Protein AF-A0A945YWT0-F1 (afdb_monomer)

pLDDT: mean 94.62, std 6.35, range [66.69, 98.44]

Sequence (93 aa):
MLHIFVDADACPVKPEVYRVASRYHLDVTLVANSWMRVPNEPWIVLEVVEGGFDVADDWIVEHVQPYDIVVTADILLASRCLKGGARVIGTTG

Foldseek 3Di:
DAAEEEQAADQPCLVVVVVVCVVVVHAYEYEYCDDDDDDPDPSYHYHHDHDDPCPSLVVCLVPDAAAYEYEDPDPVSCVSNVVRNYHYDYSVD

Secondary structure (DSSP, 8-state):
---EEEE-SS-TTHHHHHHHHHHHT--EEEEESS-------TTEEEEE--SSTTHHHHHHHHH--TT-EEE-S-HHHHHHHHHTT-EEE-TT-

Radius of gyration: 12.01 Å; Cα contacts (8 Å, |Δi|>4): 165; chains: 1; bounding box: 29×27×31 Å

Solvent-accessible surface area (backbone atoms only — not comparable to full-atom values): 5385 Å² total; per-residue (Å²): 129,72,40,36,39,29,53,45,80,80,50,87,47,58,70,59,51,54,59,51,28,61,74,70,74,37,43,36,39,35,30,14,71,56,87,74,94,72,75,98,45,98,52,49,44,78,47,66,43,86,79,65,88,65,45,41,50,52,52,50,56,74,69,58,45,66,66,17,39,36,39,42,82,51,67,68,53,42,55,52,33,46,75,55,45,26,43,69,42,44,85,86,108

Mean predicted aligned error: 2.79 Å

Nearest PDB structures (foldseek):
  4ffm-assembly1_A  TM=6.055E-01  e=2.343E-01  Methanosarcina barkeri str. Fusaro
  4jtk-assembly1_B  TM=2.784E-01  e=3.047E-01  Neisseria meningitidis MC58
  4jte-assembly1_B  TM=2.925E-01  e=4.520E-01  Neisseria meningitidis MC58
  4jti-assembly1_D  TM=3.010E-01  e=8.721E-01  Neisseria meningitidis MC58
  3fyo-assembly1_B  TM=2.598E-01  e=4.233E-01  Neisseria meningitidis serogroup B

Structure (mmCIF, N/CA/C/O backbone):
data_AF-A0A945YWT0-F1
#
_entry.id   AF-A0A945YWT0-F1
#
loop_
_atom_site.group_PDB
_atom_site.id
_atom_site.type_symbol
_atom_site.label_atom_id
_atom_site.label_alt_id
_atom_site.label_comp_id
_atom_site.label_asym_id
_atom_site.label_entity_id
_atom_site.label_seq_id
_atom_site.pdbx_PDB_ins_code
_atom_site.Cartn_x
_atom_site.Cartn_y
_atom_site.Cartn_z
_atom_site.occupancy
_atom_site.B_iso_or_equiv
_atom_site.auth_seq_id
_atom_site.auth_comp_id
_atom_site.auth_asym_id
_atom_site.auth_atom_id
_atom_site.pdbx_PDB_model_num
ATOM 1 N N . MET A 1 1 ? -9.819 -10.213 5.417 1.00 75.81 1 MET A N 1
ATOM 2 C CA . MET A 1 1 ? -8.56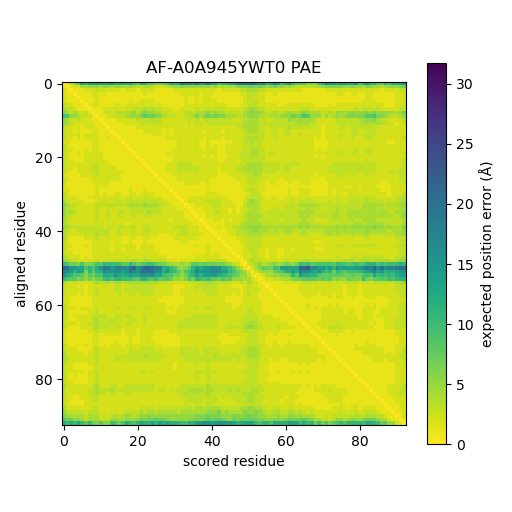1 -10.373 6.180 1.00 75.81 1 MET A CA 1
ATOM 3 C C . MET A 1 1 ? -7.902 -9.010 6.166 1.00 75.81 1 MET A C 1
ATOM 5 O O . MET A 1 1 ? -8.040 -8.363 5.146 1.00 75.81 1 MET A O 1
ATOM 9 N N . LEU A 1 2 ? -7.318 -8.544 7.269 1.00 93.44 2 LEU A N 1
ATOM 10 C CA . LEU A 1 2 ? -6.762 -7.189 7.341 1.00 93.44 2 LEU A CA 1
ATOM 11 C C . LEU A 1 2 ? -5.504 -7.087 6.464 1.00 93.44 2 LEU A C 1
ATOM 13 O O . LEU A 1 2 ? -4.558 -7.831 6.712 1.00 93.44 2 LEU A O 1
ATOM 17 N N . HIS A 1 3 ? -5.501 -6.179 5.488 1.00 97.75 3 HIS A N 1
ATOM 18 C CA . HIS A 1 3 ? -4.389 -5.954 4.556 1.00 97.75 3 HIS A CA 1
ATOM 19 C C . HIS A 1 3 ? -3.884 -4.509 4.613 1.00 97.75 3 HIS A C 1
ATOM 21 O O . HIS A 1 3 ? -4.649 -3.594 4.937 1.00 97.75 3 HIS A O 1
ATOM 27 N N . ILE A 1 4 ? -2.602 -4.286 4.302 1.00 98.25 4 ILE A N 1
ATOM 28 C CA . ILE A 1 4 ? -2.029 -2.937 4.195 1.00 98.25 4 ILE A CA 1
ATOM 29 C C . ILE A 1 4 ? -1.726 -2.611 2.731 1.00 98.25 4 ILE A C 1
ATOM 31 O O . ILE A 1 4 ? -0.904 -3.265 2.094 1.00 98.25 4 ILE A O 1
ATOM 35 N N . PHE A 1 5 ? -2.332 -1.545 2.223 1.00 98.31 5 PHE A N 1
ATOM 36 C CA . PHE A 1 5 ? -2.010 -0.952 0.931 1.00 98.31 5 PHE A CA 1
ATOM 37 C C . PHE A 1 5 ? -1.163 0.304 1.127 1.00 98.31 5 PHE A C 1
ATOM 39 O O . PHE A 1 5 ? -1.441 1.123 2.004 1.00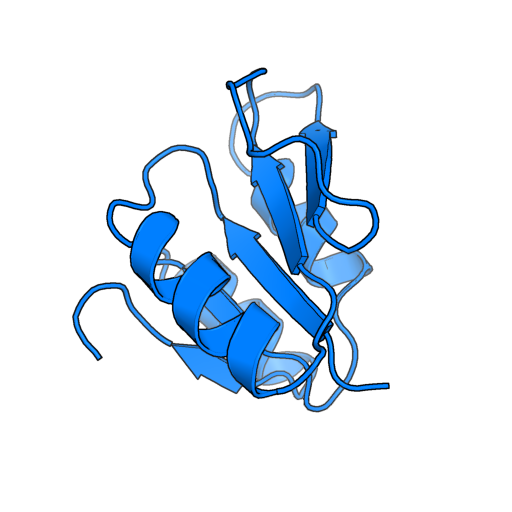 98.31 5 PHE A O 1
ATOM 46 N N . VAL A 1 6 ? -0.128 0.469 0.310 1.00 98.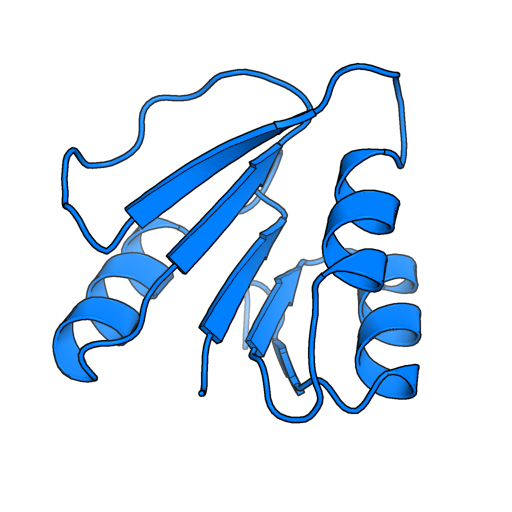00 6 VAL A N 1
ATOM 47 C CA . VAL A 1 6 ? 0.743 1.648 0.330 1.00 98.00 6 VAL A CA 1
ATOM 48 C C . VAL A 1 6 ? 0.754 2.276 -1.052 1.00 98.00 6 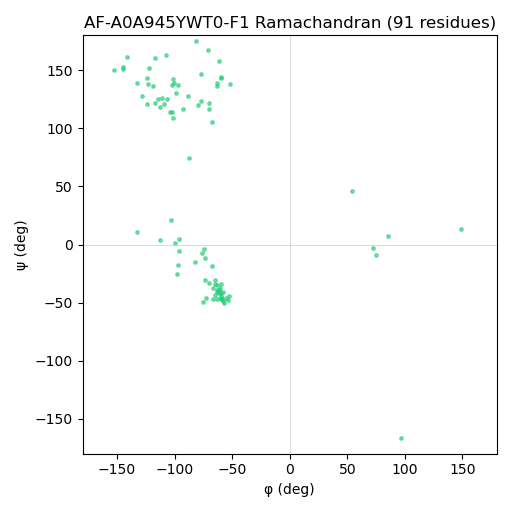VAL A C 1
ATOM 50 O O . VAL A 1 6 ? 1.200 1.639 -2.002 1.00 98.00 6 VAL A O 1
ATOM 53 N N . ASP A 1 7 ? 0.340 3.535 -1.139 1.00 96.31 7 ASP A N 1
ATOM 54 C CA . ASP A 1 7 ? 0.653 4.396 -2.281 1.00 96.31 7 ASP A CA 1
ATOM 55 C C . ASP A 1 7 ? 2.167 4.678 -2.261 1.00 96.31 7 ASP A C 1
ATOM 57 O O . ASP A 1 7 ? 2.690 5.351 -1.368 1.00 96.31 7 ASP A O 1
ATOM 61 N N . ALA A 1 8 ? 2.915 4.037 -3.160 1.00 94.69 8 ALA A N 1
ATOM 62 C CA . ALA A 1 8 ? 4.348 3.837 -2.988 1.00 94.69 8 ALA A CA 1
ATOM 63 C C . ALA A 1 8 ? 5.231 4.863 -3.711 1.00 94.69 8 ALA A C 1
ATOM 65 O O . ALA A 1 8 ? 6.399 5.001 -3.312 1.00 94.69 8 ALA A O 1
ATOM 66 N N . ASP A 1 9 ? 4.699 5.607 -4.688 1.00 87.69 9 ASP A N 1
ATOM 67 C CA . ASP A 1 9 ? 5.466 6.496 -5.579 1.00 87.69 9 ASP A CA 1
ATOM 68 C C . ASP A 1 9 ? 6.226 7.596 -4.824 1.00 87.69 9 ASP A C 1
ATOM 70 O O . ASP A 1 9 ? 7.360 7.928 -5.176 1.00 87.69 9 ASP A O 1
ATOM 74 N N . ALA A 1 10 ? 5.666 8.099 -3.720 1.00 84.25 10 ALA A N 1
ATOM 75 C CA . ALA A 1 10 ? 6.311 9.116 -2.885 1.00 84.25 10 ALA A CA 1
ATOM 76 C C . ALA A 1 10 ? 6.276 8.818 -1.376 1.00 84.25 10 ALA A C 1
ATOM 78 O O . ALA A 1 10 ? 6.638 9.677 -0.573 1.00 84.25 10 ALA A O 1
ATOM 79 N N . CYS A 1 11 ? 5.881 7.612 -0.954 1.00 94.44 11 CYS A N 1
ATOM 80 C CA . CYS A 1 11 ? 5.754 7.301 0.472 1.00 94.44 11 CYS A CA 1
ATOM 81 C C . CYS A 1 11 ? 7.128 7.208 1.175 1.00 94.44 11 CYS A C 1
ATOM 83 O O . CYS A 1 11 ? 7.916 6.308 0.854 1.00 94.44 11 CYS A O 1
ATOM 85 N N . PRO A 1 12 ? 7.433 8.083 2.158 1.00 95.19 12 PRO A N 1
ATOM 86 C CA . PRO A 1 12 ? 8.706 8.079 2.874 1.00 95.19 12 PRO A CA 1
ATOM 87 C C . PRO A 1 12 ? 8.750 7.047 4.011 1.00 95.19 12 PRO A C 1
ATOM 89 O O . PRO A 1 12 ? 9.832 6.728 4.489 1.00 95.19 12 PRO A O 1
ATOM 92 N N . VAL A 1 13 ? 7.596 6.505 4.419 1.00 96.75 13 VAL A N 1
ATOM 93 C CA . VAL A 1 13 ? 7.450 5.638 5.603 1.00 96.75 13 VAL A CA 1
ATOM 94 C C . VAL A 1 13 ? 7.312 4.144 5.275 1.00 96.75 13 VAL A C 1
ATOM 96 O O . VAL A 1 13 ? 6.815 3.354 6.077 1.00 96.75 13 VAL A O 1
ATOM 99 N N . LYS A 1 14 ? 7.749 3.718 4.081 1.00 96.19 14 LYS A N 1
ATOM 100 C CA . LYS A 1 14 ? 7.758 2.295 3.684 1.00 96.19 14 LYS A CA 1
ATOM 101 C C . LYS A 1 14 ? 8.484 1.393 4.711 1.00 96.19 14 LYS A C 1
ATOM 103 O O . LYS A 1 14 ? 7.931 0.350 5.061 1.00 96.19 14 LYS A O 1
ATOM 108 N N . PRO A 1 15 ? 9.666 1.764 5.256 1.00 96.56 15 PRO A N 1
ATOM 109 C CA . PRO A 1 15 ? 10.346 0.957 6.276 1.00 96.56 15 PRO A CA 1
ATOM 110 C C . PRO A 1 15 ? 9.529 0.764 7.562 1.00 96.56 15 PRO A C 1
ATOM 112 O O . PRO A 1 15 ? 9.546 -0.313 8.164 1.00 96.56 15 PRO A O 1
ATOM 115 N N . GLU A 1 16 ? 8.804 1.794 7.992 1.00 97.06 16 GLU A N 1
ATOM 116 C CA . GLU A 1 16 ? 7.912 1.750 9.144 1.00 97.06 16 GLU A CA 1
ATOM 117 C C . GLU A 1 16 ? 6.749 0.795 8.897 1.00 97.06 16 GLU A C 1
ATOM 119 O O . GLU A 1 16 ? 6.448 -0.011 9.782 1.00 97.06 16 GLU A O 1
ATOM 124 N N . VAL A 1 17 ? 6.155 0.835 7.697 1.00 97.19 17 VAL A N 1
ATOM 125 C CA . VAL A 1 17 ? 5.098 -0.101 7.290 1.00 97.19 17 VAL A CA 1
ATOM 126 C C . VAL A 1 17 ? 5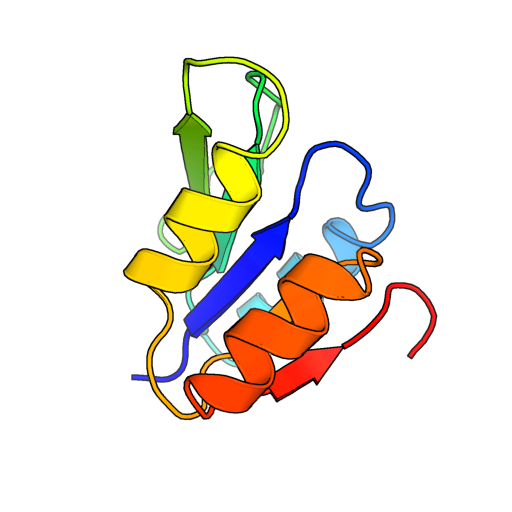.592 -1.537 7.406 1.00 97.19 17 VAL A C 1
ATOM 128 O O . VAL A 1 17 ? 4.953 -2.332 8.089 1.00 97.19 17 VAL A O 1
ATOM 131 N N . TYR A 1 18 ? 6.761 -1.866 6.848 1.00 97.69 18 TYR A N 1
ATOM 132 C CA . TYR A 1 18 ? 7.313 -3.226 6.923 1.00 97.69 18 TYR A CA 1
ATOM 133 C C . TYR A 1 18 ? 7.529 -3.685 8.367 1.00 97.69 18 TYR A C 1
ATOM 135 O O . TYR A 1 18 ? 7.163 -4.800 8.737 1.00 97.69 18 TYR A O 1
ATOM 143 N N . ARG A 1 19 ? 8.095 -2.817 9.213 1.00 97.62 19 ARG A N 1
ATOM 144 C CA . ARG A 1 19 ? 8.361 -3.135 10.622 1.00 97.62 19 ARG A CA 1
ATOM 145 C C . ARG A 1 19 ? 7.075 -3.399 11.405 1.00 97.62 19 ARG A C 1
ATOM 147 O O . ARG A 1 19 ? 7.062 -4.263 12.282 1.00 97.62 19 ARG A O 1
ATOM 154 N N . VAL A 1 20 ? 6.017 -2.637 11.135 1.00 96.75 20 VAL A N 1
ATOM 1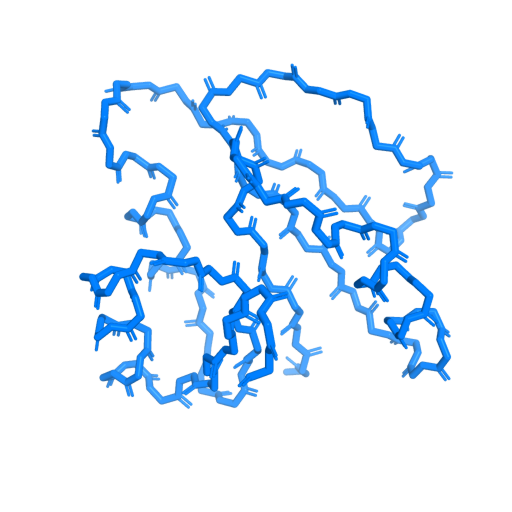55 C CA . VAL A 1 20 ? 4.718 -2.804 11.798 1.00 96.75 20 VAL A CA 1
ATOM 156 C C . VAL A 1 20 ? 3.997 -4.033 11.251 1.00 96.75 20 VAL A C 1
ATOM 158 O O . VAL A 1 20 ? 3.594 -4.880 12.042 1.00 96.75 20 VAL A O 1
ATOM 161 N N . ALA A 1 21 ? 3.903 -4.179 9.931 1.00 97.56 21 ALA A N 1
ATOM 162 C CA . ALA A 1 21 ? 3.268 -5.320 9.279 1.00 97.56 21 ALA A CA 1
ATOM 163 C C . ALA A 1 21 ? 3.883 -6.651 9.733 1.00 97.56 21 ALA A C 1
ATOM 165 O O . ALA A 1 21 ? 3.158 -7.544 10.166 1.00 97.56 21 ALA A O 1
ATOM 166 N N . SER A 1 22 ? 5.218 -6.731 9.780 1.00 97.81 22 SER A N 1
ATOM 167 C CA . SER A 1 22 ? 5.938 -7.908 10.275 1.00 97.81 22 SER A CA 1
ATOM 168 C C . SER A 1 22 ? 5.568 -8.268 11.720 1.00 97.81 22 SER A C 1
ATOM 170 O O . SER A 1 22 ? 5.362 -9.438 12.029 1.00 97.81 22 SER A O 1
ATOM 172 N N . ARG A 1 23 ? 5.409 -7.277 12.611 1.00 97.69 23 ARG A N 1
ATOM 173 C CA . ARG A 1 23 ? 5.020 -7.516 14.015 1.00 97.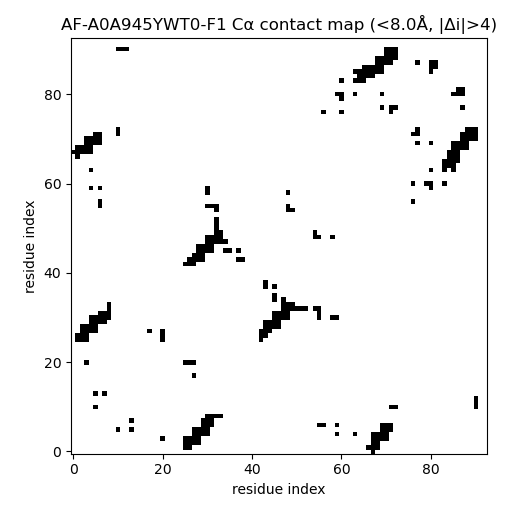69 23 ARG A CA 1
ATOM 174 C C . ARG A 1 23 ? 3.629 -8.139 14.137 1.00 97.69 23 ARG A C 1
ATOM 176 O O . ARG A 1 23 ? 3.388 -8.914 15.062 1.00 97.69 23 ARG A O 1
ATOM 183 N N . TYR A 1 24 ? 2.720 -7.758 13.247 1.00 96.94 24 TYR A N 1
ATOM 184 C CA . TYR A 1 24 ? 1.326 -8.195 13.269 1.00 96.94 24 TYR A CA 1
ATOM 185 C C . TYR A 1 24 ? 1.026 -9.329 12.283 1.00 96.94 24 TYR A C 1
ATOM 187 O O . TYR A 1 24 ? -0.109 -9.790 12.257 1.00 96.94 24 TYR A O 1
ATOM 195 N N . HIS A 1 25 ? 2.029 -9.816 11.542 1.00 96.56 25 HIS A N 1
ATOM 196 C CA . HIS A 1 25 ? 1.877 -10.830 10.493 1.00 96.56 25 HIS A CA 1
ATOM 197 C C . HIS A 1 25 ? 0.826 -10.426 9.448 1.00 96.56 25 HIS A C 1
ATOM 199 O O . HIS A 1 25 ? -0.062 -11.207 9.116 1.00 96.56 25 HIS A O 1
ATOM 205 N N . LEU A 1 26 ? 0.900 -9.175 8.989 1.00 97.31 26 LEU A N 1
ATOM 206 C CA . LEU A 1 26 ? 0.012 -8.633 7.964 1.00 97.31 26 LEU A CA 1
ATOM 207 C C . LEU A 1 26 ? 0.711 -8.601 6.610 1.00 97.31 26 LEU A C 1
ATOM 209 O O . LEU A 1 26 ? 1.892 -8.259 6.527 1.00 97.31 26 LEU A O 1
ATOM 213 N N . ASP A 1 27 ? -0.059 -8.889 5.568 1.00 98.12 27 ASP A N 1
ATOM 214 C CA . ASP A 1 27 ? 0.383 -8.741 4.191 1.00 98.12 27 ASP A CA 1
ATOM 215 C C . ASP A 1 27 ? 0.364 -7.260 3.773 1.00 98.12 27 ASP A C 1
ATOM 217 O O . ASP A 1 27 ? -0.458 -6.457 4.237 1.00 98.12 27 ASP A O 1
ATOM 221 N N . VAL A 1 28 ? 1.313 -6.895 2.909 1.00 98.38 28 VAL A N 1
ATOM 222 C CA . VAL A 1 28 ? 1.508 -5.534 2.405 1.00 98.38 28 VAL A CA 1
ATOM 223 C C . VAL A 1 28 ? 1.566 -5.551 0.885 1.00 98.38 28 VAL A C 1
ATOM 225 O O . VAL A 1 28 ? 2.405 -6.238 0.302 1.00 98.38 28 VAL A O 1
ATOM 228 N N . THR A 1 29 ? 0.749 -4.716 0.248 1.00 98.44 29 THR A N 1
ATOM 229 C CA . THR A 1 29 ? 0.865 -4.414 -1.182 1.00 98.44 29 THR A CA 1
ATOM 230 C C . THR A 1 29 ? 1.274 -2.962 -1.368 1.00 98.44 29 THR A C 1
ATOM 232 O O . THR A 1 29 ? 0.564 -2.039 -0.973 1.00 98.44 29 THR A O 1
ATOM 235 N N . LEU A 1 30 ? 2.436 -2.760 -1.978 1.00 98.38 30 LEU A N 1
ATOM 236 C CA . LEU A 1 30 ? 2.880 -1.463 -2.463 1.00 98.38 30 LEU A CA 1
ATOM 237 C C . LEU A 1 30 ? 2.372 -1.286 -3.883 1.00 98.38 30 LEU A C 1
ATOM 239 O O . LEU A 1 30 ? 2.628 -2.149 -4.713 1.00 98.38 30 LEU A O 1
ATOM 243 N N . VAL A 1 31 ? 1.698 -0.179 -4.158 1.00 97.62 31 VAL A N 1
ATOM 244 C CA . VAL A 1 31 ? 1.182 0.141 -5.490 1.00 97.62 31 VAL A CA 1
ATOM 245 C C . VAL A 1 31 ? 1.918 1.372 -5.991 1.00 97.62 31 VAL A C 1
ATOM 247 O O . VAL A 1 31 ? 1.980 2.381 -5.288 1.00 97.62 31 VAL A O 1
ATOM 250 N N . ALA A 1 32 ? 2.532 1.280 -7.167 1.00 95.31 32 ALA A N 1
ATOM 251 C CA . ALA A 1 32 ? 3.300 2.375 -7.755 1.00 95.31 32 ALA A CA 1
ATOM 252 C C . ALA A 1 32 ? 3.171 2.410 -9.277 1.00 95.31 32 ALA A C 1
ATOM 254 O O . ALA A 1 32 ? 3.022 1.379 -9.931 1.00 95.31 32 ALA A O 1
ATOM 255 N N . ASN A 1 33 ? 3.327 3.603 -9.844 1.00 93.50 33 ASN A N 1
ATOM 256 C CA . ASN A 1 33 ? 3.385 3.825 -11.289 1.00 93.50 33 ASN A CA 1
ATOM 257 C C . ASN A 1 33 ? 4.738 3.424 -11.902 1.00 93.50 33 ASN A C 1
ATOM 259 O O . ASN A 1 33 ? 4.931 3.476 -13.118 1.00 93.50 33 ASN A O 1
ATOM 263 N N . SER A 1 34 ? 5.721 3.071 -11.071 1.00 91.12 34 SER A N 1
ATOM 264 C CA . SER A 1 34 ? 7.041 2.643 -11.522 1.00 91.12 34 SER A CA 1
ATOM 265 C C . SER A 1 34 ? 7.630 1.562 -10.625 1.00 91.12 34 SER A C 1
ATOM 267 O O . SER A 1 34 ? 7.363 1.486 -9.424 1.00 91.12 34 SER A O 1
ATOM 269 N N . TRP A 1 35 ? 8.463 0.707 -11.219 1.00 94.31 35 TRP A N 1
ATOM 270 C CA . TRP A 1 35 ? 9.157 -0.326 -10.465 1.00 94.31 35 TRP A CA 1
ATOM 271 C C . TRP A 1 35 ? 10.106 0.286 -9.431 1.00 94.31 35 TRP A C 1
ATOM 273 O O . TRP A 1 35 ? 10.866 1.212 -9.720 1.00 94.31 35 TRP A O 1
ATOM 283 N N . MET A 1 36 ? 10.128 -0.305 -8.238 1.00 94.06 36 MET A N 1
ATOM 284 C CA . MET A 1 36 ? 11.086 0.023 -7.192 1.00 94.06 36 MET A CA 1
ATOM 285 C C . MET A 1 36 ? 11.544 -1.225 -6.452 1.00 94.06 36 MET A C 1
ATOM 287 O O . MET A 1 36 ? 10.900 -2.271 -6.462 1.00 94.06 36 MET A O 1
ATOM 291 N N . ARG A 1 37 ? 12.675 -1.116 -5.761 1.00 95.25 37 ARG A N 1
ATOM 292 C CA . ARG A 1 37 ? 13.161 -2.217 -4.938 1.00 95.25 37 ARG A CA 1
ATOM 293 C C . ARG A 1 37 ? 12.363 -2.295 -3.636 1.00 95.25 37 ARG A C 1
ATOM 295 O O . ARG A 1 37 ? 12.372 -1.350 -2.849 1.00 95.25 37 ARG A O 1
ATOM 302 N N . VAL A 1 38 ? 11.769 -3.454 -3.378 1.00 96.62 38 VAL A N 1
ATOM 303 C CA . VAL A 1 38 ? 11.115 -3.808 -2.108 1.00 96.62 38 VAL A CA 1
ATOM 304 C C . VAL A 1 38 ? 11.838 -4.997 -1.454 1.00 96.62 38 VAL A C 1
ATOM 306 O O . VAL A 1 38 ? 12.612 -5.679 -2.138 1.00 96.62 38 VAL A O 1
ATOM 309 N N . PRO A 1 39 ? 11.682 -5.238 -0.137 1.00 96.94 39 PRO A N 1
ATOM 310 C CA . PRO A 1 39 ? 12.241 -6.431 0.492 1.00 96.94 39 PRO A CA 1
ATOM 311 C C . PRO A 1 39 ? 11.670 -7.708 -0.139 1.00 96.94 39 PRO A C 1
ATOM 313 O O . PRO A 1 39 ? 10.501 -7.752 -0.507 1.00 96.94 39 PRO A O 1
ATOM 316 N N . ASN A 1 40 ? 12.504 -8.741 -0.265 1.00 96.19 40 ASN A N 1
ATOM 317 C CA . ASN A 1 40 ? 12.106 -10.020 -0.849 1.00 96.19 40 ASN A CA 1
ATOM 318 C C . ASN A 1 40 ? 11.514 -10.936 0.229 1.00 96.19 40 ASN A C 1
ATOM 320 O O . ASN A 1 40 ? 12.177 -11.857 0.701 1.00 96.19 40 ASN A O 1
ATOM 324 N N . GLU A 1 41 ? 10.291 -10.627 0.640 1.00 97.06 41 GLU A N 1
ATOM 325 C CA . GLU A 1 41 ? 9.539 -11.346 1.666 1.00 97.06 41 GLU A CA 1
ATOM 326 C C . GLU A 1 41 ? 8.193 -11.808 1.087 1.00 97.06 41 GLU A C 1
ATOM 328 O O . GLU A 1 41 ? 7.585 -11.063 0.321 1.00 97.06 41 GLU A O 1
ATOM 333 N N . PRO A 1 42 ? 7.678 -12.997 1.449 1.00 96.69 42 PRO A N 1
ATOM 334 C CA . PRO A 1 42 ? 6.467 -13.550 0.830 1.00 96.69 42 PRO A CA 1
ATOM 335 C C . PRO A 1 42 ? 5.180 -12.770 1.149 1.00 96.69 42 PRO A C 1
ATOM 337 O O . PRO A 1 42 ? 4.195 -12.920 0.436 1.00 96.69 42 PRO A O 1
ATOM 340 N N . TRP A 1 43 ? 5.189 -11.954 2.205 1.00 97.44 43 TRP A N 1
ATOM 341 C CA . TRP A 1 43 ? 4.072 -11.111 2.652 1.00 97.44 43 TRP A CA 1
ATOM 342 C C . TRP A 1 43 ? 4.170 -9.668 2.122 1.00 97.44 43 TRP A C 1
ATOM 344 O O . TRP A 1 43 ? 3.367 -8.814 2.492 1.00 97.44 43 TRP A O 1
ATOM 354 N N . ILE A 1 44 ? 5.164 -9.372 1.274 1.00 98.31 44 ILE A N 1
ATOM 355 C CA . ILE A 1 44 ? 5.335 -8.068 0.627 1.00 98.31 44 ILE A CA 1
ATOM 356 C C . ILE A 1 44 ? 5.205 -8.243 -0.881 1.00 98.31 44 ILE A C 1
ATOM 358 O O . ILE A 1 44 ? 5.985 -8.956 -1.510 1.00 98.31 44 ILE A O 1
ATOM 362 N N . VAL A 1 45 ? 4.258 -7.523 -1.472 1.00 98.12 45 VAL A N 1
ATOM 363 C CA . VAL A 1 45 ? 4.031 -7.491 -2.917 1.00 98.12 45 VAL A CA 1
ATOM 364 C C . VAL A 1 45 ? 4.223 -6.067 -3.423 1.00 98.12 45 VAL A C 1
ATOM 366 O O . VAL A 1 45 ? 3.755 -5.115 -2.802 1.00 98.12 45 VAL A O 1
ATOM 369 N N . LEU A 1 46 ? 4.912 -5.918 -4.553 1.00 97.81 46 LEU A N 1
ATOM 370 C CA . LEU A 1 46 ? 4.915 -4.682 -5.330 1.00 97.81 46 LEU A CA 1
ATOM 371 C C . LEU A 1 46 ? 4.027 -4.884 -6.556 1.00 97.81 46 LEU A C 1
ATOM 373 O O . LEU A 1 46 ? 4.375 -5.668 -7.437 1.00 97.81 46 LEU A O 1
ATOM 377 N N . GLU A 1 47 ? 2.930 -4.147 -6.607 1.00 97.75 47 GLU A N 1
ATOM 378 C CA . GLU A 1 47 ? 2.091 -3.994 -7.785 1.00 97.75 47 GLU A CA 1
ATOM 379 C C . GLU A 1 47 ? 2.563 -2.760 -8.563 1.00 97.75 47 GLU A C 1
ATOM 381 O O . GLU A 1 47 ? 2.527 -1.635 -8.056 1.00 97.75 47 GLU A O 1
ATOM 386 N N . VAL A 1 48 ? 3.042 -2.973 -9.788 1.00 96.25 48 VAL A N 1
ATOM 387 C CA . VAL A 1 48 ? 3.423 -1.881 -10.690 1.00 96.25 48 VAL A CA 1
ATOM 388 C C . VAL A 1 48 ? 2.315 -1.716 -11.710 1.00 96.25 48 VAL A C 1
ATOM 390 O O . VAL A 1 48 ? 2.097 -2.607 -12.528 1.00 96.25 48 VAL A O 1
ATOM 393 N N . VAL A 1 49 ? 1.635 -0.577 -11.670 1.00 93.81 49 VAL A N 1
ATOM 394 C CA . VAL A 1 49 ? 0.545 -0.279 -12.595 1.00 93.81 49 VAL A CA 1
ATOM 395 C C . VAL A 1 49 ? 1.048 0.568 -13.762 1.00 93.81 49 VAL A C 1
ATOM 397 O O . VAL A 1 49 ? 1.829 1.504 -13.591 1.00 93.81 49 VAL A O 1
ATOM 400 N N . GLU A 1 50 ? 0.609 0.230 -14.971 1.00 85.50 50 GLU A N 1
ATOM 401 C CA . GLU A 1 50 ? 0.906 0.988 -16.187 1.00 85.50 50 GLU A CA 1
ATOM 402 C C . GLU A 1 50 ? -0.288 1.894 -16.521 1.00 85.50 50 GLU A C 1
ATOM 404 O O . GLU A 1 50 ? -1.413 1.404 -16.595 1.00 85.50 50 GLU A O 1
ATOM 409 N N . GLY A 1 51 ? -0.076 3.194 -16.774 1.00 66.69 51 GLY A N 1
ATOM 410 C CA . GLY A 1 51 ? -1.143 4.019 -17.370 1.00 66.69 51 GLY A CA 1
ATOM 411 C C . GLY A 1 51 ? -1.239 5.508 -17.023 1.00 66.69 51 GLY A C 1
ATOM 412 O O . GLY A 1 51 ? -2.228 6.127 -17.402 1.00 66.69 51 GLY A O 1
ATOM 413 N N . GLY A 1 52 ? -0.234 6.128 -16.402 1.00 69.38 52 GLY A N 1
ATOM 414 C CA . GLY A 1 52 ? -0.221 7.580 -16.169 1.00 69.38 52 GLY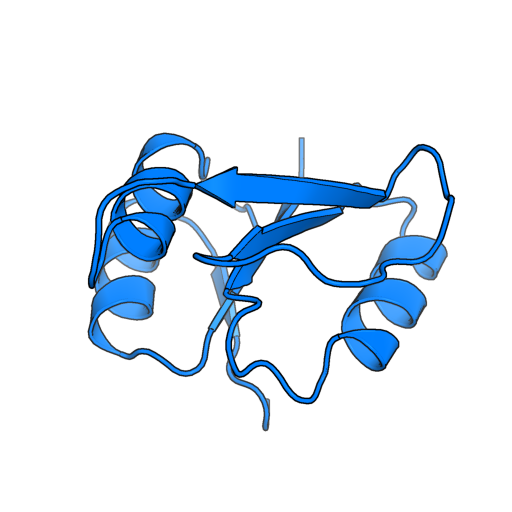 A CA 1
ATOM 415 C C . GLY A 1 52 ? -0.707 7.977 -14.775 1.00 69.38 52 GLY A C 1
ATOM 416 O O . GLY A 1 52 ? -0.751 7.149 -13.874 1.00 69.38 52 GLY A O 1
ATOM 417 N N . PHE A 1 53 ? -0.996 9.266 -14.582 1.00 69.06 53 PHE A N 1
ATOM 418 C CA . PHE A 1 53 ? -1.431 9.793 -13.285 1.00 69.06 53 PHE A CA 1
ATOM 419 C C . PHE A 1 53 ? -2.733 9.112 -12.822 1.00 69.06 53 PHE A C 1
ATOM 421 O O . PHE A 1 53 ? -3.586 8.795 -13.647 1.00 69.06 53 PHE A O 1
ATOM 428 N N . ASP A 1 54 ? -2.858 8.893 -11.512 1.00 82.44 54 ASP A N 1
ATOM 429 C CA . ASP A 1 54 ? -4.030 8.346 -10.804 1.00 82.44 54 ASP A CA 1
ATOM 430 C C . ASP A 1 54 ? -4.329 6.840 -10.983 1.00 82.44 54 ASP A C 1
ATOM 432 O O . ASP A 1 54 ? -5.215 6.309 -10.314 1.00 82.44 54 ASP A O 1
ATOM 436 N N . VAL A 1 55 ? -3.571 6.095 -11.799 1.00 92.69 55 VAL A N 1
ATOM 437 C CA . VAL A 1 55 ? -3.825 4.648 -11.984 1.00 92.69 55 VAL A CA 1
ATOM 438 C C . VAL A 1 55 ? -3.554 3.844 -10.710 1.00 92.69 55 VAL A C 1
ATOM 440 O O . VAL A 1 55 ? -4.293 2.912 -10.393 1.00 92.69 55 VAL A O 1
ATOM 443 N N . ALA A 1 56 ? -2.521 4.213 -9.949 1.00 94.00 56 ALA A N 1
ATOM 444 C CA . ALA A 1 56 ? -2.228 3.584 -8.661 1.00 94.00 56 ALA A CA 1
ATOM 445 C C . ALA A 1 56 ? -3.379 3.785 -7.662 1.00 94.00 56 ALA A C 1
ATOM 447 O O . ALA A 1 56 ? -3.785 2.841 -6.980 1.00 94.00 56 ALA A O 1
ATOM 448 N N . ASP A 1 57 ? -3.946 4.990 -7.631 1.00 95.06 57 ASP A N 1
ATOM 449 C CA . ASP A 1 57 ? -5.077 5.346 -6.778 1.00 95.06 57 ASP A CA 1
ATOM 450 C C . ASP A 1 57 ? -6.321 4.532 -7.131 1.00 95.06 57 ASP A C 1
ATOM 452 O O . ASP A 1 57 ? -6.977 3.978 -6.246 1.00 95.06 57 ASP A O 1
ATOM 456 N N . ASP A 1 58 ? -6.638 4.441 -8.425 1.00 95.44 58 ASP A N 1
ATOM 457 C CA . ASP A 1 58 ? -7.761 3.648 -8.920 1.00 95.44 58 ASP A CA 1
ATOM 458 C C . ASP A 1 58 ? -7.600 2.177 -8.546 1.00 95.44 58 ASP A C 1
ATOM 460 O O . ASP A 1 58 ? -8.520 1.583 -7.978 1.00 95.44 58 ASP A O 1
ATOM 464 N N . TRP A 1 59 ? -6.406 1.619 -8.754 1.00 97.12 59 TRP A N 1
ATOM 465 C CA . TRP A 1 59 ? -6.117 0.238 -8.395 1.00 97.12 59 TRP A CA 1
ATOM 466 C C . TRP A 1 59 ? -6.310 -0.008 -6.895 1.00 97.12 59 TRP A C 1
ATOM 468 O O . TRP A 1 59 ? -6.987 -0.964 -6.514 1.00 97.12 59 TRP A O 1
ATOM 478 N N . ILE A 1 60 ? -5.785 0.865 -6.025 1.00 97.25 60 ILE A N 1
ATOM 479 C CA . ILE A 1 60 ? -5.966 0.737 -4.568 1.00 97.25 60 ILE A CA 1
ATOM 480 C C . ILE A 1 60 ? -7.456 0.755 -4.214 1.00 97.25 60 ILE A C 1
ATOM 482 O O . ILE A 1 60 ? -7.917 -0.090 -3.448 1.00 97.25 60 ILE A O 1
ATOM 486 N N . VAL A 1 61 ? -8.221 1.695 -4.771 1.00 97.25 61 VAL A N 1
ATOM 487 C CA . VAL A 1 61 ? -9.653 1.853 -4.469 1.00 97.25 61 VAL A CA 1
ATOM 488 C C . VAL A 1 61 ? -10.475 0.649 -4.925 1.00 97.25 61 VAL A C 1
ATOM 490 O O . VAL A 1 61 ? -11.447 0.295 -4.260 1.00 97.25 61 VAL A O 1
ATOM 493 N N . GLU A 1 62 ? -10.099 0.013 -6.031 1.00 96.94 62 GLU A N 1
ATOM 494 C CA . GLU A 1 62 ? -10.772 -1.184 -6.540 1.00 96.94 62 GLU A CA 1
ATOM 495 C C . GLU A 1 62 ? -10.480 -2.443 -5.710 1.00 96.94 62 GLU A C 1
ATOM 497 O O . GLU A 1 62 ? -11.337 -3.325 -5.615 1.00 96.94 62 GLU A O 1
ATOM 502 N N . HIS A 1 63 ? -9.300 -2.532 -5.089 1.00 97.31 63 HIS A N 1
ATOM 503 C CA . HIS A 1 63 ? -8.860 -3.733 -4.369 1.00 97.31 63 HIS A CA 1
ATOM 504 C C . HIS A 1 63 ? -9.087 -3.661 -2.856 1.00 97.31 63 HIS A C 1
ATOM 506 O O . HIS A 1 63 ? -9.248 -4.703 -2.211 1.00 97.31 63 HIS A O 1
ATOM 512 N N . VAL A 1 64 ? -9.134 -2.456 -2.284 1.00 97.38 64 VAL A N 1
ATOM 513 C CA . VAL A 1 64 ? -9.301 -2.262 -0.843 1.00 97.38 64 VAL A CA 1
ATOM 514 C C . VAL A 1 64 ? -10.651 -2.792 -0.355 1.00 97.38 64 VAL A C 1
ATOM 516 O O . VAL A 1 64 ? -11.698 -2.559 -0.960 1.00 97.38 64 VAL A O 1
ATOM 519 N N . GLN A 1 65 ? -10.640 -3.497 0.773 1.00 97.44 65 GLN A N 1
ATOM 520 C CA . GLN A 1 65 ? -11.841 -3.983 1.442 1.00 97.44 65 GLN A CA 1
ATOM 521 C C . GLN A 1 65 ? -12.120 -3.186 2.724 1.00 97.44 65 GLN A C 1
ATOM 523 O O . GLN A 1 65 ? -11.237 -2.508 3.264 1.00 97.44 65 GLN A O 1
ATOM 528 N N . PRO A 1 66 ? -13.349 -3.262 3.270 1.00 97.19 66 PRO A N 1
ATOM 529 C CA . PRO A 1 66 ? -13.637 -2.680 4.570 1.00 97.19 66 PRO A CA 1
ATOM 530 C C . PRO A 1 66 ? -12.641 -3.155 5.633 1.00 97.19 66 PRO A C 1
ATOM 532 O O . PRO A 1 66 ? -12.329 -4.342 5.722 1.00 97.19 66 PRO A O 1
ATOM 535 N N . TYR A 1 67 ? -12.209 -2.215 6.475 1.00 96.31 67 TYR A N 1
ATOM 536 C CA . TYR A 1 67 ? -11.211 -2.380 7.538 1.00 96.31 67 TYR A CA 1
ATOM 537 C C . TYR A 1 67 ? -9.744 -2.491 7.111 1.00 96.31 67 TYR A C 1
ATOM 539 O O . TYR A 1 67 ? -8.902 -2.386 8.002 1.00 96.31 67 TYR A O 1
ATOM 547 N N . ASP A 1 68 ? -9.423 -2.617 5.821 1.00 98.12 68 ASP A N 1
ATOM 548 C CA . ASP A 1 68 ? -8.032 -2.551 5.353 1.00 98.12 68 ASP A CA 1
ATOM 549 C C . ASP A 1 68 ? -7.391 -1.199 5.670 1.00 98.12 68 ASP A C 1
ATOM 551 O O . ASP A 1 68 ? -8.079 -0.202 5.899 1.00 98.12 68 ASP A O 1
ATOM 555 N N . ILE A 1 69 ? -6.062 -1.164 5.710 1.00 98.12 69 ILE A N 1
ATOM 556 C CA . ILE A 1 69 ? -5.292 0.040 6.021 1.00 98.12 69 ILE A CA 1
ATOM 557 C C . ILE A 1 69 ? -4.650 0.549 4.738 1.00 98.12 69 ILE A C 1
ATOM 559 O O . ILE A 1 69 ? -3.903 -0.173 4.091 1.00 98.12 69 ILE A O 1
ATOM 563 N N . VAL A 1 70 ? -4.888 1.812 4.406 1.00 98.19 70 VAL A N 1
ATOM 564 C CA . VAL A 1 70 ? -4.247 2.500 3.286 1.00 98.19 70 VAL A CA 1
ATOM 565 C C . VAL A 1 70 ? -3.295 3.556 3.833 1.00 98.19 70 VAL A C 1
ATOM 567 O O . VAL A 1 70 ? -3.684 4.410 4.631 1.00 98.19 70 VAL A O 1
ATOM 570 N N . VAL A 1 71 ? -2.039 3.499 3.403 1.00 98.00 71 VAL A N 1
ATOM 571 C CA . VAL A 1 71 ? -1.013 4.498 3.702 1.00 98.00 71 VAL A CA 1
ATOM 572 C C . VAL A 1 71 ? -0.868 5.396 2.484 1.00 98.00 71 VAL A C 1
ATOM 574 O O . VAL A 1 71 ? -0.348 4.964 1.457 1.00 98.00 71 VAL A O 1
ATOM 577 N N . THR A 1 72 ? -1.329 6.638 2.597 1.00 96.75 72 THR A N 1
ATOM 578 C CA . THR A 1 72 ? -1.216 7.638 1.529 1.00 96.75 72 THR A CA 1
ATOM 579 C C . THR A 1 72 ? -1.181 9.046 2.118 1.00 96.75 72 THR A C 1
ATOM 581 O O . THR A 1 72 ? -1.741 9.307 3.185 1.00 96.75 72 THR A O 1
ATOM 584 N N . ALA A 1 73 ? -0.494 9.956 1.430 1.00 95.31 73 ALA A N 1
ATOM 585 C CA . ALA A 1 73 ? -0.568 11.391 1.697 1.00 95.31 73 ALA A CA 1
ATOM 586 C C . ALA A 1 73 ? -1.568 12.105 0.766 1.00 95.31 73 ALA A C 1
ATOM 588 O O . ALA A 1 73 ? -1.812 13.299 0.944 1.00 95.31 73 ALA A O 1
ATOM 589 N N . ASP A 1 74 ? -2.142 11.392 -0.206 1.00 94.44 74 ASP A N 1
ATOM 590 C CA . ASP A 1 74 ? -3.121 11.933 -1.137 1.00 94.44 74 ASP A CA 1
ATOM 591 C C . ASP A 1 74 ? -4.514 11.994 -0.488 1.00 94.44 74 ASP A C 1
ATOM 593 O O . ASP A 1 74 ? -5.099 10.995 -0.057 1.00 94.44 74 ASP A O 1
ATOM 597 N N . ILE A 1 75 ? -5.061 13.208 -0.407 1.00 94.62 75 ILE A N 1
A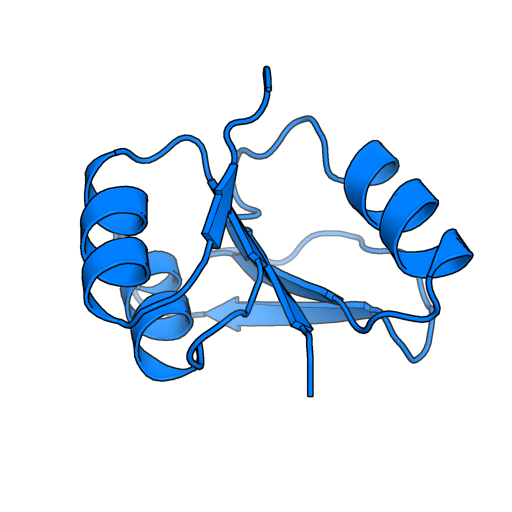TOM 598 C CA . ILE A 1 75 ? -6.356 13.487 0.225 1.00 94.62 75 ILE A CA 1
ATOM 599 C C . ILE A 1 75 ? -7.525 12.922 -0.598 1.00 94.62 75 ILE A C 1
ATOM 601 O O . ILE A 1 75 ? -8.548 12.525 -0.027 1.00 94.62 75 ILE A O 1
ATOM 605 N N . LEU A 1 76 ? -7.410 12.897 -1.926 1.00 95.25 76 LEU A N 1
ATOM 606 C CA . LEU A 1 76 ? -8.441 12.371 -2.814 1.00 95.25 76 LEU A CA 1
ATOM 607 C C . LEU A 1 76 ? -8.485 10.846 -2.733 1.00 95.25 76 LEU A C 1
ATOM 609 O O . LEU A 1 76 ? -9.575 10.300 -2.526 1.00 95.25 76 LEU A O 1
ATOM 613 N N . LEU A 1 77 ? -7.331 10.173 -2.783 1.00 96.00 77 LEU A N 1
ATOM 614 C CA . LEU A 1 77 ? -7.248 8.730 -2.545 1.00 96.00 77 LEU A CA 1
ATOM 615 C C . LEU A 1 77 ? -7.788 8.375 -1.157 1.00 96.00 77 LEU A C 1
ATOM 617 O O . LEU A 1 77 ? -8.669 7.521 -1.026 1.00 96.00 77 LEU A O 1
ATOM 621 N N . ALA A 1 78 ? -7.347 9.094 -0.119 1.00 97.12 78 ALA A N 1
ATOM 622 C CA . ALA A 1 78 ? -7.818 8.892 1.248 1.00 97.12 78 ALA A CA 1
ATOM 623 C C . ALA A 1 78 ? -9.349 8.966 1.349 1.00 97.12 78 ALA A C 1
ATOM 625 O O . ALA A 1 78 ? -9.992 8.087 1.926 1.00 97.12 78 ALA A O 1
ATOM 626 N N . SER A 1 79 ? -9.954 9.992 0.746 1.00 97.94 79 SER A N 1
ATOM 627 C CA . SER A 1 79 ? -11.408 10.176 0.724 1.00 97.94 79 SER A CA 1
ATOM 628 C C . SER A 1 79 ? -12.136 9.001 0.067 1.00 97.94 79 SER A C 1
ATOM 630 O O . SER A 1 79 ? -13.171 8.552 0.569 1.00 97.94 79 SER A O 1
ATOM 632 N N . ARG A 1 80 ? -11.601 8.473 -1.040 1.00 97.94 80 ARG A N 1
ATOM 633 C CA . ARG A 1 80 ? -12.177 7.322 -1.752 1.00 97.94 80 ARG A CA 1
ATOM 634 C C . ARG A 1 80 ? -12.088 6.045 -0.915 1.00 97.94 80 ARG A C 1
ATOM 636 O O . ARG A 1 80 ? -13.105 5.378 -0.735 1.00 97.94 80 ARG A O 1
ATOM 643 N N . CYS A 1 81 ? -10.932 5.764 -0.320 1.00 97.94 81 CYS A N 1
ATOM 644 C CA . CYS A 1 81 ? -10.727 4.592 0.534 1.00 97.94 81 CYS A CA 1
ATOM 645 C C . CYS A 1 81 ? -11.612 4.623 1.791 1.00 97.94 81 CYS A C 1
ATOM 647 O O . CYS A 1 81 ? -12.225 3.616 2.150 1.00 97.94 81 CYS A O 1
ATOM 649 N N . LEU A 1 82 ? -11.764 5.792 2.427 1.00 97.94 82 LEU A N 1
ATOM 650 C CA . LEU A 1 82 ? -12.665 5.962 3.574 1.00 97.94 82 LEU A CA 1
ATOM 651 C C . LEU A 1 82 ? -14.127 5.666 3.212 1.00 97.94 82 LEU A C 1
ATOM 653 O O . LEU A 1 82 ? -14.834 5.034 3.998 1.00 97.94 82 LEU A O 1
ATOM 657 N N . LYS A 1 83 ? -14.586 6.077 2.021 1.00 97.69 83 LYS A N 1
ATOM 658 C CA . LYS A 1 83 ? -15.935 5.742 1.525 1.00 97.69 83 LYS A CA 1
ATOM 659 C C . LYS A 1 83 ? -16.115 4.239 1.294 1.00 97.69 83 LYS A C 1
ATOM 661 O O . LYS A 1 83 ? -17.220 3.742 1.487 1.00 97.69 83 LYS A O 1
ATOM 666 N N . GLY A 1 84 ? -15.044 3.530 0.938 1.00 95.44 84 GLY A N 1
ATOM 667 C CA . GLY A 1 84 ? -15.002 2.065 0.844 1.00 95.44 84 GLY A CA 1
ATOM 668 C C . GLY A 1 84 ? -14.968 1.338 2.197 1.00 95.44 84 GLY A C 1
ATOM 669 O O . GLY A 1 84 ? -15.028 0.114 2.238 1.00 95.44 84 GLY A O 1
ATOM 670 N N . GLY A 1 85 ? -14.897 2.064 3.320 1.00 96.88 85 GLY A N 1
ATOM 671 C CA . GLY A 1 85 ? -14.843 1.484 4.666 1.00 96.88 85 GLY A CA 1
ATOM 672 C C . GLY A 1 85 ? -13.437 1.101 5.133 1.00 96.88 85 GLY A C 1
ATOM 673 O O . GLY A 1 85 ? -13.295 0.500 6.203 1.00 96.88 85 GLY A O 1
ATOM 674 N N . ALA A 1 86 ? -12.404 1.459 4.371 1.00 97.88 86 ALA A N 1
ATOM 675 C CA . ALA A 1 86 ? -11.017 1.302 4.779 1.00 97.88 86 ALA A CA 1
ATOM 676 C C . ALA A 1 86 ? -10.639 2.302 5.887 1.00 97.88 86 ALA A C 1
ATOM 678 O O . ALA A 1 86 ? -11.349 3.269 6.192 1.00 97.88 86 ALA A O 1
ATOM 679 N N . ARG A 1 87 ? -9.488 2.072 6.508 1.00 97.94 87 ARG A N 1
ATOM 680 C CA . ARG A 1 87 ? -8.791 3.012 7.385 1.00 97.94 87 ARG A CA 1
ATOM 681 C C . ARG A 1 87 ? -7.664 3.649 6.595 1.00 97.94 87 ARG A C 1
ATOM 683 O O . ARG A 1 87 ? -6.972 2.964 5.857 1.00 97.94 87 ARG A O 1
ATOM 690 N N . VAL A 1 88 ? -7.469 4.947 6.769 1.00 97.69 88 VAL A N 1
ATOM 691 C CA . VAL A 1 88 ? -6.405 5.676 6.079 1.00 97.69 88 VAL A CA 1
ATOM 692 C C . VAL A 1 88 ? -5.517 6.349 7.108 1.00 97.69 88 VAL A C 1
ATOM 694 O O . VAL A 1 88 ? -6.024 6.887 8.093 1.00 97.69 88 VAL A O 1
ATOM 697 N N . ILE A 1 89 ? -4.208 6.294 6.883 1.00 96.62 89 ILE A N 1
ATOM 698 C CA . ILE A 1 89 ? -3.208 6.961 7.711 1.00 96.62 89 ILE A CA 1
ATOM 699 C C . ILE A 1 89 ? -2.208 7.708 6.828 1.00 96.62 89 ILE A C 1
ATOM 701 O O . ILE A 1 89 ? -1.798 7.214 5.774 1.00 96.62 89 ILE A O 1
ATOM 705 N N . GLY A 1 90 ? -1.837 8.910 7.268 1.00 94.81 90 GLY A N 1
ATOM 706 C CA . GLY A 1 90 ? -0.845 9.735 6.596 1.00 94.81 90 GLY A CA 1
ATOM 707 C C . GLY A 1 90 ? 0.584 9.331 6.951 1.00 94.81 90 GLY A C 1
ATOM 708 O O . GLY A 1 90 ? 0.846 8.513 7.831 1.00 94.81 90 GLY A O 1
ATOM 709 N N . THR A 1 91 ? 1.548 9.970 6.298 1.00 90.75 91 THR A N 1
ATOM 710 C CA . THR A 1 91 ? 2.981 9.715 6.521 1.00 90.75 91 THR A CA 1
ATOM 711 C C . THR A 1 91 ? 3.499 10.284 7.848 1.00 90.75 91 THR A C 1
ATOM 713 O O . THR A 1 91 ? 4.604 9.950 8.269 1.00 90.75 91 THR A O 1
ATOM 716 N N . THR A 1 92 ? 2.708 11.121 8.526 1.00 89.56 92 THR A N 1
ATOM 717 C CA . THR A 1 92 ? 3.055 11.776 9.799 1.00 89.56 92 THR A CA 1
ATOM 718 C C . THR A 1 92 ? 2.223 11.305 10.994 1.00 89.56 92 THR A C 1
ATOM 720 O O . THR A 1 92 ? 2.408 11.840 12.086 1.00 89.56 92 THR A O 1
ATOM 723 N N . GLY A 1 93 ? 1.336 10.320 10.806 1.00 75.12 93 GLY A N 1
ATOM 724 C CA . GLY A 1 93 ? 0.320 9.924 11.790 1.00 75.12 93 GLY A CA 1
ATOM 725 C C . GLY A 1 93 ? -1.018 10.568 11.488 1.00 75.12 93 GLY A C 1
ATOM 726 O O . GLY A 1 93 ? -1.244 11.692 11.984 1.00 75.12 93 GLY A O 1
#